Protein AF-A0A9W4WV50-F1 (afdb_monomer_lite)

InterPro domains:
  IPR008901 Alkaline ceramidase [PF05875] (15-124)
  IPR008901 Alkaline ceramidase [PTHR46187] (36-125)

Radius of gyration: 22.83 Å; chains: 1; bounding box: 62×41×62 Å

Foldseek 3Di:
DPDPVVCVVVVVVVCVVPLVCVVVVLVVVLVVVLVVVVVVPDPVLNVLLVQLVVLLVVLSVLVVCCVVCVVVCVVVPNPPSVVSNVVSPVSSVVSVVQSVVVVVCVVVVWPWDWDDDVVPDIHIDTPPPPPVVVVVVVVVVVVVD

Secondary structure (DSSP, 8-state):
---THHHHHHHHHHHHHHHHHHHHHHHHHHHHHHHHHHTT--HHHHHHHHHHHHHHHHHHHHHHHHHHHHHHHGGG----HHHHHHHHHHHHHHHHHHHHHHHHHHHTT---EEEEETTTEEEEEPP----HHHHHHHHHHHTT-

Structure (mmCIF, N/CA/C/O backbone):
data_AF-A0A9W4WV50-F1
#
_entry.id   AF-A0A9W4WV50-F1
#
loop_
_atom_site.group_PDB
_atom_site.id
_atom_site.type_symbol
_atom_site.label_atom_id
_atom_site.label_alt_id
_atom_site.label_comp_id
_atom_site.label_asym_id
_atom_site.label_entity_id
_atom_site.label_seq_id
_atom_site.pdbx_PDB_ins_code
_atom_site.Cartn_x
_atom_site.Cartn_y
_atom_site.Cartn_z
_atom_site.occupancy
_atom_site.B_iso_or_equiv
_atom_site.auth_seq_id
_atom_site.auth_comp_id
_atom_site.auth_asym_id
_atom_site.auth_atom_id
_atom_site.pdbx_PDB_model_num
ATOM 1 N N . ALA A 1 1 ? -1.877 5.251 -42.732 1.00 37.75 1 ALA A N 1
ATOM 2 C CA . ALA A 1 1 ? -0.618 5.725 -42.127 1.00 37.75 1 ALA A CA 1
ATOM 3 C C . ALA A 1 1 ? -0.943 6.898 -41.209 1.00 37.75 1 ALA A C 1
ATOM 5 O O . ALA A 1 1 ? -1.098 8.016 -41.682 1.00 37.75 1 ALA A O 1
ATOM 6 N N . PHE A 1 2 ? -1.183 6.622 -39.926 1.00 29.55 2 PHE A N 1
ATOM 7 C CA . PHE A 1 2 ? -1.451 7.656 -38.926 1.00 29.55 2 PHE A CA 1
ATOM 8 C C . PHE A 1 2 ? -0.097 8.169 -38.422 1.00 29.55 2 PHE A C 1
ATOM 10 O O . PHE A 1 2 ? 0.760 7.372 -38.049 1.00 29.55 2 PHE A O 1
ATOM 17 N N . SER A 1 3 ? 0.117 9.480 -38.515 1.00 34.16 3 SER A N 1
ATOM 18 C CA . SER A 1 3 ? 1.391 10.150 -38.237 1.00 34.16 3 SER A CA 1
ATOM 19 C C . SER A 1 3 ? 1.897 9.850 -36.820 1.00 34.16 3 SER A C 1
ATOM 21 O O . SER A 1 3 ? 1.303 10.272 -35.829 1.00 34.16 3 SER A O 1
ATOM 23 N N . THR A 1 4 ? 3.031 9.157 -36.728 1.00 47.66 4 THR A N 1
ATOM 24 C CA . THR A 1 4 ? 3.766 8.834 -35.491 1.00 47.66 4 THR A CA 1
ATOM 25 C C . THR A 1 4 ? 4.366 10.062 -34.799 1.00 47.66 4 THR A C 1
ATOM 27 O O . THR A 1 4 ? 4.857 9.964 -33.678 1.00 47.66 4 THR A O 1
ATOM 30 N N . ASN A 1 5 ? 4.305 11.236 -35.432 1.00 42.16 5 ASN A N 1
ATOM 31 C CA . ASN A 1 5 ? 4.988 12.438 -34.957 1.00 42.16 5 ASN A CA 1
ATOM 32 C C . ASN A 1 5 ? 4.156 13.241 -33.942 1.00 42.16 5 ASN A C 1
ATOM 34 O O . ASN A 1 5 ? 4.720 14.009 -33.170 1.00 42.16 5 ASN A O 1
ATOM 38 N N . ALA A 1 6 ? 2.832 13.048 -33.891 1.00 37.16 6 ALA A N 1
ATOM 39 C CA . ALA A 1 6 ? 1.969 13.742 -32.928 1.00 37.16 6 ALA A CA 1
ATOM 40 C C . ALA A 1 6 ? 2.010 13.109 -31.521 1.00 37.16 6 ALA A C 1
ATOM 42 O O . ALA A 1 6 ? 1.957 13.825 -30.525 1.00 37.16 6 ALA A O 1
ATOM 43 N N . LEU A 1 7 ? 2.166 11.782 -31.432 1.00 41.62 7 LEU A N 1
ATOM 44 C CA . LEU A 1 7 ? 2.268 11.039 -30.164 1.00 41.62 7 LEU A CA 1
ATOM 45 C C . LEU A 1 7 ? 3.606 11.265 -29.438 1.00 41.62 7 LEU A C 1
ATOM 47 O O . LEU A 1 7 ? 3.653 11.228 -28.212 1.00 41.62 7 LEU A O 1
ATOM 51 N N . ALA A 1 8 ? 4.683 11.542 -30.177 1.00 46.12 8 ALA A N 1
ATOM 52 C CA . ALA A 1 8 ? 6.009 11.771 -29.602 1.00 46.12 8 ALA A CA 1
ATOM 53 C C . ALA A 1 8 ? 6.158 13.152 -28.933 1.00 46.12 8 ALA A C 1
ATOM 55 O O . ALA A 1 8 ? 6.978 13.310 -28.033 1.00 46.12 8 ALA A O 1
ATOM 56 N N . ILE A 1 9 ? 5.362 14.146 -29.348 1.00 42.09 9 ILE A N 1
ATOM 57 C CA . ILE A 1 9 ? 5.444 15.528 -28.841 1.00 42.09 9 ILE A CA 1
ATOM 58 C C . ILE A 1 9 ? 4.466 15.758 -27.677 1.00 42.09 9 ILE A C 1
ATOM 60 O O . ILE A 1 9 ? 4.765 16.519 -26.760 1.00 42.09 9 ILE A O 1
ATOM 64 N N . THR A 1 10 ? 3.320 15.069 -27.652 1.00 39.09 10 THR A N 1
ATOM 65 C CA . THR A 1 10 ? 2.338 15.186 -26.557 1.00 39.09 10 THR A CA 1
ATOM 66 C C . THR A 1 10 ? 2.691 14.342 -25.332 1.00 39.09 10 THR A C 1
ATOM 68 O O . THR A 1 10 ? 2.385 14.756 -24.213 1.00 39.09 10 THR A O 1
ATOM 71 N N . ALA A 1 11 ? 3.386 13.213 -25.509 1.00 47.03 11 ALA A N 1
ATOM 72 C CA . ALA A 1 11 ? 3.861 12.376 -24.408 1.00 47.03 11 ALA A CA 1
ATOM 73 C C . ALA A 1 11 ? 4.710 13.146 -23.370 1.00 47.03 11 ALA A C 1
ATOM 75 O O . ALA A 1 11 ? 4.332 13.110 -22.204 1.00 47.03 11 ALA A O 1
ATOM 76 N N . PRO A 1 12 ? 5.773 13.900 -23.730 1.00 45.44 12 PRO A N 1
ATOM 77 C CA . PRO A 1 12 ? 6.609 14.612 -22.754 1.00 45.44 12 PRO A CA 1
ATOM 78 C C . PRO A 1 12 ? 5.907 15.790 -22.045 1.00 45.44 12 PRO A C 1
ATOM 80 O O . PRO A 1 12 ? 6.329 16.205 -20.965 1.00 45.44 12 PRO A O 1
ATOM 83 N N . ILE A 1 13 ? 4.843 16.347 -22.636 1.00 41.38 13 ILE A N 1
ATOM 84 C CA . ILE A 1 13 ? 4.109 17.498 -22.081 1.00 41.38 13 ILE A CA 1
ATOM 85 C C . ILE A 1 13 ? 3.056 17.034 -21.061 1.00 41.38 13 ILE A C 1
ATOM 87 O O . ILE A 1 13 ? 2.906 17.650 -20.007 1.00 41.38 13 ILE A O 1
ATOM 91 N N . VAL A 1 14 ? 2.369 15.917 -21.321 1.00 46.38 14 VAL A N 1
ATOM 92 C CA . VAL A 1 14 ? 1.399 15.324 -20.380 1.00 46.38 14 VAL A CA 1
ATOM 93 C C . VAL A 1 14 ? 2.104 14.651 -19.191 1.00 46.38 14 VAL A C 1
ATOM 95 O O . VAL A 1 14 ? 1.595 14.673 -18.068 1.00 46.38 14 VAL A O 1
ATOM 98 N N . THR A 1 15 ? 3.306 14.110 -19.390 1.00 48.97 15 THR A N 1
ATOM 99 C CA . THR A 1 15 ? 4.106 13.458 -18.341 1.00 48.97 15 THR A CA 1
ATOM 100 C C . THR A 1 15 ? 4.693 14.465 -17.346 1.00 48.97 15 THR A C 1
ATOM 102 O O . THR A 1 15 ? 4.489 14.337 -16.139 1.00 48.97 15 THR A O 1
ATOM 105 N N . ASN A 1 16 ? 5.322 15.551 -17.804 1.00 45.53 16 ASN A N 1
ATOM 106 C CA . ASN A 1 16 ? 5.901 16.557 -16.897 1.00 45.53 16 ASN A CA 1
ATOM 107 C C . ASN A 1 16 ? 4.872 17.246 -15.980 1.00 45.53 16 ASN A C 1
ATOM 109 O O . ASN A 1 16 ? 5.201 17.617 -14.852 1.00 45.53 16 ASN A O 1
ATOM 113 N N . VAL A 1 17 ? 3.620 17.376 -16.428 1.00 46.72 17 VAL A N 1
ATOM 114 C CA . VAL A 1 17 ? 2.533 17.980 -15.640 1.00 46.72 17 VAL A CA 1
ATOM 115 C C . VAL A 1 17 ? 1.921 16.989 -14.637 1.00 46.72 17 VAL A C 1
ATOM 117 O O . VAL A 1 17 ? 1.355 17.421 -13.639 1.00 46.72 17 VAL A O 1
ATOM 120 N N . THR A 1 18 ? 2.074 15.673 -14.824 1.00 52.25 18 THR A N 1
ATOM 121 C CA . THR A 1 18 ? 1.444 14.645 -13.968 1.00 52.25 18 THR A CA 1
ATOM 122 C C . THR A 1 18 ? 2.399 13.986 -12.965 1.00 52.25 18 THR A C 1
ATOM 124 O O . THR A 1 18 ? 1.959 13.532 -11.912 1.00 52.25 18 THR A O 1
ATOM 127 N N . HIS A 1 19 ? 3.713 13.983 -13.207 1.00 55.97 19 HIS A N 1
ATOM 128 C CA . HIS A 1 19 ? 4.677 13.252 -12.366 1.00 55.97 19 HIS A CA 1
ATOM 129 C C . HIS A 1 19 ? 5.090 13.965 -11.083 1.00 55.97 19 HIS A C 1
ATOM 131 O O . HIS A 1 19 ? 5.129 13.372 -10.002 1.00 55.97 19 HIS A O 1
ATOM 137 N N . LEU A 1 20 ? 5.371 15.260 -11.194 1.00 59.53 20 LEU A N 1
ATOM 138 C CA . LEU A 1 20 ? 5.750 16.086 -10.060 1.00 59.53 20 LEU A CA 1
ATOM 139 C C . LEU A 1 20 ? 4.623 16.239 -9.021 1.00 59.53 20 LEU A C 1
ATOM 141 O O . LEU A 1 20 ? 4.926 16.141 -7.831 1.00 59.53 20 LEU A O 1
ATOM 145 N N . PRO A 1 21 ? 3.346 16.457 -9.401 1.00 65.56 21 PRO A N 1
ATOM 146 C CA . PRO A 1 21 ? 2.278 16.579 -8.415 1.00 65.56 21 PRO A CA 1
ATOM 147 C C . PRO A 1 21 ? 1.934 15.253 -7.737 1.00 65.56 21 PRO A C 1
ATOM 149 O O . PRO A 1 21 ? 1.660 15.281 -6.545 1.00 65.56 21 PRO A O 1
ATOM 152 N N . VAL A 1 22 ? 2.005 14.102 -8.420 1.00 66.81 22 VAL A N 1
ATOM 153 C CA . VAL A 1 22 ? 1.697 12.797 -7.800 1.00 66.81 22 VAL A CA 1
ATOM 154 C C . VAL A 1 22 ? 2.741 12.422 -6.751 1.00 66.81 22 VAL A C 1
ATOM 156 O O . VAL A 1 22 ? 2.374 12.110 -5.622 1.00 66.81 22 VAL A O 1
ATOM 159 N N . LEU A 1 23 ? 4.038 12.526 -7.068 1.00 68.31 23 LEU A N 1
ATOM 160 C CA . LEU A 1 23 ? 5.092 12.271 -6.081 1.00 68.31 23 LEU A CA 1
ATOM 161 C C . LEU A 1 23 ? 5.005 13.262 -4.913 1.00 68.31 23 LEU A C 1
ATOM 163 O O . LEU A 1 23 ? 5.065 12.854 -3.754 1.00 68.31 23 LEU A O 1
ATOM 167 N N . LYS A 1 24 ? 4.848 14.562 -5.204 1.00 73.00 24 LYS A N 1
ATOM 168 C CA . LYS A 1 24 ? 4.735 15.594 -4.164 1.00 73.00 24 LYS A CA 1
ATOM 169 C C . LYS A 1 24 ? 3.520 15.360 -3.277 1.00 73.00 24 LYS A C 1
ATOM 171 O O . LYS A 1 24 ? 3.665 15.456 -2.066 1.00 73.00 24 LYS A O 1
ATOM 176 N N . ALA A 1 25 ? 2.364 15.022 -3.848 1.00 70.81 25 ALA A N 1
ATOM 177 C CA . ALA A 1 25 ? 1.149 14.720 -3.102 1.00 70.81 25 ALA A CA 1
ATOM 178 C C . ALA A 1 25 ? 1.314 13.468 -2.237 1.00 70.81 25 ALA A C 1
ATOM 180 O O . ALA A 1 25 ? 0.937 13.499 -1.071 1.00 70.81 25 ALA A O 1
ATOM 181 N N . HIS A 1 26 ? 1.933 12.403 -2.758 1.00 71.12 26 HIS A N 1
ATOM 182 C CA . HIS A 1 26 ? 2.159 11.171 -1.997 1.00 71.12 26 HIS A CA 1
ATOM 183 C C . HIS A 1 26 ? 3.129 11.394 -0.834 1.00 71.12 26 HIS A C 1
ATOM 185 O O . HIS A 1 26 ? 2.854 10.978 0.287 1.00 71.12 26 HIS A O 1
ATOM 191 N N . ILE A 1 27 ? 4.229 12.120 -1.066 1.00 73.12 27 ILE A N 1
ATOM 192 C CA . ILE A 1 27 ? 5.191 12.483 -0.015 1.00 73.12 27 ILE A CA 1
ATOM 193 C C . ILE A 1 27 ? 4.542 13.407 1.021 1.00 73.12 27 ILE A C 1
ATOM 195 O O . ILE A 1 27 ? 4.693 13.159 2.213 1.00 73.12 27 ILE A O 1
ATOM 199 N N . LEU A 1 28 ? 3.796 14.436 0.599 1.00 74.75 28 LEU A N 1
ATOM 200 C CA . LEU A 1 28 ? 3.060 15.321 1.510 1.00 74.75 28 LEU A CA 1
ATOM 201 C C . LEU A 1 28 ? 2.051 14.543 2.346 1.00 74.75 28 LEU A C 1
ATOM 203 O O . LEU A 1 28 ? 1.973 14.759 3.549 1.00 74.75 28 LEU A O 1
ATOM 207 N N . PHE A 1 29 ? 1.310 13.628 1.726 1.00 72.25 29 PHE A N 1
ATOM 208 C CA . PHE A 1 29 ? 0.319 12.807 2.403 1.00 72.25 29 PHE A CA 1
ATOM 209 C C . PHE A 1 29 ? 0.979 11.882 3.428 1.00 72.25 29 PHE A C 1
ATOM 211 O O . PHE A 1 29 ? 0.577 11.868 4.588 1.00 72.25 29 PHE A O 1
ATOM 218 N N . VAL A 1 30 ? 2.037 11.166 3.041 1.00 70.62 30 VAL A N 1
ATOM 219 C CA . VAL A 1 30 ? 2.815 10.313 3.950 1.00 70.62 30 VAL A CA 1
ATOM 220 C C . VAL A 1 30 ? 3.453 11.129 5.071 1.00 70.62 30 VAL A C 1
ATOM 222 O O . VAL A 1 30 ? 3.495 10.662 6.203 1.00 70.62 30 VAL A O 1
ATOM 225 N N . TRP A 1 31 ? 3.930 12.341 4.796 1.00 72.19 31 TRP A N 1
ATOM 226 C CA . TRP A 1 31 ? 4.552 13.196 5.801 1.00 72.19 31 TRP A CA 1
ATOM 227 C C . TRP A 1 31 ? 3.524 13.761 6.786 1.00 72.19 31 TRP A C 1
ATOM 229 O O . TRP A 1 31 ? 3.733 13.671 7.995 1.00 72.19 31 TRP A O 1
ATOM 239 N N . LEU A 1 32 ? 2.387 14.266 6.295 1.00 70.12 32 LEU A N 1
ATOM 240 C CA . LEU A 1 32 ? 1.280 14.759 7.120 1.00 70.12 32 LEU A CA 1
ATOM 241 C C . LEU A 1 32 ? 0.694 13.637 7.975 1.00 70.12 32 LEU A C 1
ATOM 243 O O . LEU A 1 32 ? 0.665 13.752 9.199 1.00 70.12 32 LEU A O 1
ATOM 247 N N . PHE A 1 33 ? 0.283 12.529 7.354 1.00 68.44 33 PHE A N 1
ATOM 248 C CA . PHE A 1 33 ? -0.301 11.405 8.080 1.00 68.44 33 PHE A CA 1
ATOM 249 C C . PHE A 1 33 ? 0.738 10.693 8.941 1.00 68.44 33 PHE A C 1
ATOM 251 O O . PHE A 1 33 ? 0.460 10.386 10.092 1.00 68.44 33 PHE A O 1
ATOM 258 N N . GLY A 1 34 ? 1.956 10.478 8.454 1.00 65.06 34 GLY A N 1
ATOM 259 C CA . GLY A 1 34 ? 3.036 9.880 9.237 1.00 65.06 34 GLY A CA 1
ATOM 260 C C . GLY A 1 34 ? 3.345 10.677 10.504 1.00 65.06 34 GLY A C 1
ATOM 261 O O . GLY A 1 34 ? 3.411 10.093 11.584 1.00 65.06 34 GLY A O 1
ATOM 262 N 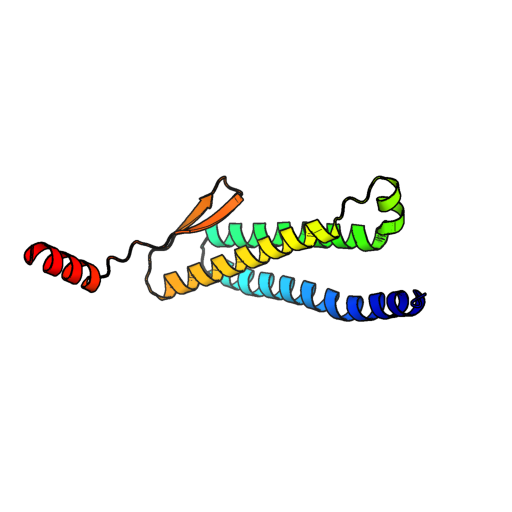N . SER A 1 35 ? 3.444 12.006 10.402 1.00 64.31 35 SER A N 1
ATOM 263 C CA . SER A 1 35 ? 3.704 12.885 11.552 1.00 64.31 35 SER A CA 1
ATOM 264 C C . SER A 1 35 ? 2.535 12.911 12.538 1.00 64.31 35 SER A C 1
ATOM 266 O O . SER A 1 35 ? 2.751 12.793 13.743 1.00 64.31 35 SER A O 1
ATOM 268 N N . LEU A 1 36 ? 1.293 12.970 12.042 1.00 64.19 36 LEU A N 1
ATOM 269 C CA . LEU A 1 36 ? 0.094 12.911 12.886 1.00 64.19 36 LEU A CA 1
ATOM 270 C C . LEU A 1 36 ? 0.005 11.578 13.648 1.00 64.19 36 LEU A C 1
ATOM 272 O O . LEU A 1 36 ? -0.386 11.527 14.812 1.00 64.19 36 LEU A O 1
ATOM 276 N N . ARG A 1 37 ? 0.395 10.479 12.994 1.00 63.50 37 ARG A N 1
ATOM 277 C CA . ARG A 1 37 ? 0.282 9.116 13.523 1.00 63.50 37 ARG A CA 1
ATOM 278 C C . ARG A 1 37 ? 1.403 8.728 14.474 1.00 63.50 37 ARG A C 1
ATOM 280 O O . ARG A 1 37 ? 1.136 7.982 15.416 1.00 63.50 37 ARG A O 1
ATOM 287 N N . ILE A 1 38 ? 2.613 9.263 14.298 1.00 57.62 38 ILE A N 1
ATOM 288 C CA . ILE A 1 38 ? 3.698 9.133 15.286 1.00 57.62 38 ILE A CA 1
ATOM 289 C C . ILE A 1 38 ? 3.227 9.616 16.670 1.00 57.62 38 ILE A C 1
ATOM 291 O O . ILE A 1 38 ? 3.562 8.987 17.670 1.00 57.62 38 ILE A O 1
ATOM 295 N N . SER A 1 39 ? 2.369 10.641 16.728 1.00 55.59 39 SER A N 1
ATOM 296 C CA . SER A 1 39 ? 1.787 11.144 17.980 1.00 55.59 39 SER A CA 1
ATOM 297 C C . SER A 1 39 ? 0.772 10.196 18.639 1.00 55.59 39 SER A C 1
ATOM 299 O O . SER A 1 39 ? 0.487 10.359 19.820 1.00 55.59 39 SER A O 1
ATOM 301 N N . THR A 1 40 ? 0.216 9.219 17.911 1.00 65.81 40 THR A N 1
ATOM 302 C CA . THR A 1 40 ? -0.836 8.313 18.425 1.00 65.81 40 THR A CA 1
ATOM 303 C C . THR A 1 40 ? -0.298 7.024 19.055 1.00 65.81 40 THR A C 1
ATOM 305 O O . THR A 1 40 ? -1.070 6.259 19.620 1.00 65.81 40 THR A O 1
ATOM 308 N N . GLY A 1 41 ? 1.013 6.761 18.967 1.00 65.12 41 GLY A N 1
ATOM 309 C CA . GLY A 1 41 ? 1.665 5.610 19.614 1.00 65.12 41 GLY A CA 1
ATOM 310 C C . GLY A 1 41 ? 1.396 4.233 18.983 1.00 65.12 41 GLY A C 1
ATOM 311 O O . GLY A 1 41 ? 1.989 3.245 19.408 1.00 65.12 41 GLY A O 1
ATOM 312 N N . GLU A 1 42 ? 0.562 4.145 17.944 1.00 73.75 42 GLU A N 1
ATOM 313 C CA . GLU A 1 42 ? 0.180 2.882 17.296 1.00 73.75 42 GLU A CA 1
ATOM 314 C C . GLU A 1 42 ? 1.278 2.339 16.361 1.00 73.75 42 GLU A C 1
ATOM 316 O O . GLU A 1 42 ? 1.404 2.725 15.192 1.00 73.75 42 GLU A O 1
ATOM 321 N N . THR A 1 43 ? 2.086 1.404 16.869 1.00 79.19 43 THR A N 1
ATOM 322 C CA . THR A 1 43 ? 3.247 0.830 16.161 1.00 79.19 43 THR A CA 1
ATOM 323 C C . THR A 1 43 ? 2.864 0.037 14.905 1.00 79.19 43 THR A C 1
ATOM 325 O O . THR A 1 43 ? 3.577 0.101 13.899 1.00 79.19 43 THR A O 1
ATOM 328 N N . SER A 1 44 ? 1.717 -0.650 14.918 1.00 80.81 44 SER A N 1
ATOM 329 C CA . SER A 1 44 ? 1.211 -1.444 13.787 1.00 80.81 44 SER A CA 1
ATOM 330 C C . SER A 1 44 ? 0.862 -0.577 12.573 1.00 80.81 44 SER A C 1
ATOM 332 O O . SER A 1 44 ? 1.294 -0.868 11.457 1.00 80.81 44 SER A O 1
ATOM 334 N N . ILE A 1 45 ? 0.152 0.536 12.795 1.00 82.44 45 ILE A N 1
ATOM 335 C CA . ILE A 1 45 ? -0.192 1.514 11.749 1.00 82.44 45 ILE A CA 1
ATOM 336 C C . ILE A 1 45 ? 1.070 2.183 11.206 1.00 82.44 45 ILE A C 1
ATOM 338 O O . ILE A 1 45 ? 1.228 2.346 9.996 1.00 82.44 45 ILE A O 1
ATOM 342 N N . ARG A 1 46 ? 2.010 2.531 12.091 1.00 82.25 46 ARG A N 1
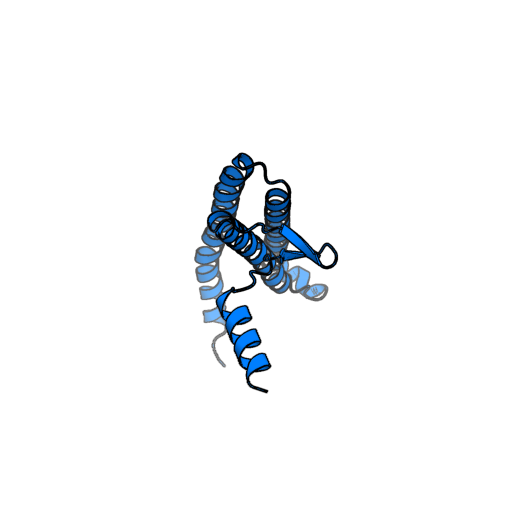ATOM 343 C CA . ARG A 1 46 ? 3.287 3.123 11.689 1.00 82.25 46 ARG A CA 1
ATOM 344 C C . ARG A 1 46 ? 4.079 2.193 10.766 1.00 82.25 46 ARG A C 1
ATOM 346 O O . ARG A 1 46 ? 4.579 2.642 9.738 1.00 82.25 46 ARG A O 1
ATOM 353 N N . SER A 1 47 ? 4.175 0.908 11.111 1.00 83.50 47 SER A N 1
ATOM 354 C CA . SER A 1 47 ? 4.840 -0.108 10.282 1.00 83.50 47 SER A CA 1
ATOM 355 C C . SER A 1 47 ? 4.162 -0.257 8.916 1.00 83.50 47 SER A C 1
ATOM 357 O O . SER A 1 47 ? 4.847 -0.297 7.894 1.00 83.50 47 SER A O 1
ATOM 359 N N . LEU A 1 48 ? 2.824 -0.262 8.881 1.00 87.06 48 LEU A N 1
ATOM 360 C CA . LEU A 1 48 ? 2.040 -0.326 7.645 1.00 87.06 48 LEU A CA 1
ATOM 361 C C . LEU A 1 48 ? 2.330 0.863 6.715 1.00 87.06 48 LEU A C 1
ATOM 363 O O . LEU A 1 48 ? 2.665 0.667 5.547 1.00 87.06 48 LEU A O 1
ATOM 367 N N . MET A 1 49 ? 2.270 2.086 7.246 1.00 84.75 49 MET A N 1
ATOM 368 C CA . MET A 1 49 ? 2.524 3.312 6.482 1.00 84.75 49 MET A CA 1
ATOM 369 C C . MET A 1 49 ? 3.967 3.386 5.969 1.00 84.75 49 MET A C 1
ATOM 371 O O . MET A 1 49 ? 4.196 3.735 4.809 1.00 84.75 49 MET A O 1
ATOM 375 N N . LEU A 1 50 ? 4.948 3.007 6.796 1.00 84.75 50 LEU A N 1
ATOM 376 C CA . LEU A 1 50 ? 6.353 2.956 6.383 1.00 84.75 50 LEU A CA 1
ATOM 377 C C . LEU A 1 50 ? 6.575 1.944 5.256 1.00 84.75 50 LEU A C 1
ATOM 379 O O . LEU A 1 50 ? 7.199 2.281 4.252 1.00 84.75 50 LEU A O 1
ATOM 383 N N . ARG A 1 51 ? 6.025 0.729 5.375 1.00 87.06 51 ARG A N 1
ATOM 384 C CA . ARG A 1 51 ? 6.122 -0.304 4.330 1.00 87.06 51 ARG A CA 1
ATOM 385 C C . ARG A 1 51 ? 5.477 0.155 3.025 1.00 87.06 51 ARG A C 1
ATOM 387 O O . ARG A 1 51 ? 6.113 0.065 1.979 1.00 87.06 51 ARG A O 1
ATOM 394 N N . GLY A 1 52 ? 4.258 0.694 3.087 1.00 88.00 52 GLY A N 1
ATOM 395 C CA . GLY A 1 52 ? 3.562 1.233 1.915 1.00 88.00 52 GLY A CA 1
ATOM 396 C C . GLY A 1 52 ? 4.332 2.372 1.238 1.00 88.00 52 GLY A C 1
ATOM 397 O O . GLY A 1 52 ? 4.341 2.463 0.012 1.00 88.00 52 GLY A O 1
ATOM 398 N N . THR A 1 53 ? 5.028 3.205 2.015 1.00 85.75 53 THR A N 1
ATOM 399 C CA . THR A 1 53 ? 5.880 4.287 1.494 1.00 85.75 53 THR A CA 1
ATOM 400 C C . THR A 1 53 ? 7.136 3.745 0.819 1.00 85.75 53 THR A C 1
ATOM 402 O O . THR A 1 53 ? 7.458 4.149 -0.293 1.00 85.75 53 THR A O 1
ATOM 405 N N . ILE A 1 54 ? 7.839 2.810 1.461 1.00 89.12 54 ILE A N 1
ATOM 406 C CA . ILE A 1 54 ? 9.052 2.201 0.899 1.00 89.12 54 ILE A CA 1
ATOM 407 C C . ILE A 1 54 ? 8.730 1.493 -0.423 1.00 89.12 5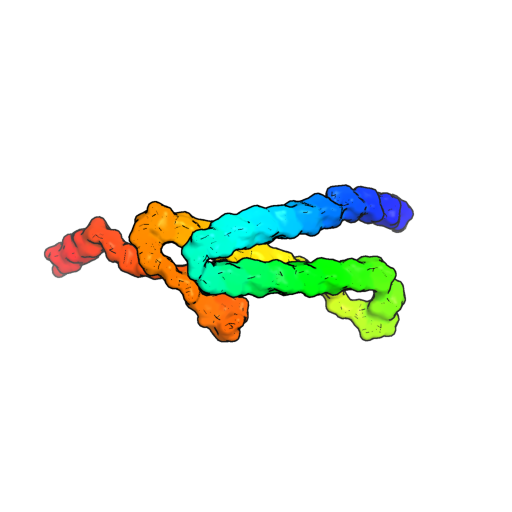4 ILE A C 1
ATOM 409 O O . ILE A 1 54 ? 9.427 1.705 -1.412 1.00 89.12 54 ILE A O 1
ATOM 413 N N . ILE A 1 55 ? 7.647 0.710 -0.465 1.00 90.94 55 ILE A N 1
ATOM 414 C CA . ILE A 1 55 ? 7.206 -0.004 -1.674 1.00 90.94 55 ILE A CA 1
ATOM 415 C C . ILE A 1 55 ? 6.882 0.978 -2.806 1.00 90.94 55 ILE A C 1
ATOM 417 O O . ILE A 1 55 ? 7.320 0.771 -3.936 1.00 90.94 55 ILE A O 1
ATOM 421 N N . PHE A 1 56 ? 6.189 2.078 -2.500 1.00 89.31 56 PHE A N 1
ATOM 422 C CA . PHE A 1 56 ? 5.920 3.145 -3.464 1.00 89.31 56 PHE A CA 1
ATOM 423 C C . PHE A 1 56 ? 7.203 3.758 -4.029 1.00 89.31 56 PHE A C 1
ATOM 425 O O . PHE A 1 56 ? 7.321 3.916 -5.240 1.00 89.31 56 PHE A O 1
ATOM 432 N N . LEU A 1 57 ? 8.176 4.085 -3.172 1.00 87.62 57 LEU A N 1
ATOM 433 C CA . LEU A 1 57 ? 9.441 4.685 -3.601 1.00 87.62 57 LEU A CA 1
ATOM 434 C C . LEU A 1 57 ? 10.241 3.740 -4.502 1.00 87.62 57 LEU A C 1
ATOM 436 O O . LEU A 1 57 ? 10.797 4.185 -5.503 1.00 87.62 57 LEU A O 1
ATOM 440 N N . ILE A 1 58 ? 10.261 2.442 -4.188 1.00 91.12 58 ILE A N 1
ATOM 441 C CA . ILE A 1 58 ? 10.915 1.426 -5.023 1.00 91.12 58 ILE A CA 1
ATOM 442 C C . ILE A 1 58 ? 10.272 1.380 -6.410 1.00 91.12 58 ILE A C 1
ATOM 444 O O . ILE A 1 58 ? 10.979 1.441 -7.414 1.00 91.12 58 ILE A O 1
ATOM 448 N N . GLY A 1 59 ? 8.942 1.320 -6.485 1.00 89.50 59 GLY A N 1
ATOM 449 C CA . GLY A 1 59 ? 8.248 1.333 -7.770 1.00 89.50 59 GLY A CA 1
ATOM 450 C C . GLY A 1 59 ? 8.427 2.635 -8.538 1.00 89.50 59 GLY A C 1
ATOM 451 O O . GLY A 1 59 ? 8.591 2.605 -9.754 1.00 89.50 59 GLY A O 1
ATOM 452 N N . TYR A 1 60 ? 8.437 3.773 -7.839 1.00 86.44 60 TYR A N 1
ATOM 453 C CA . TYR A 1 60 ? 8.664 5.085 -8.439 1.00 86.44 60 TYR A CA 1
ATOM 454 C C . TYR A 1 60 ? 10.044 5.147 -9.098 1.00 86.44 60 TYR A C 1
ATOM 456 O O . TYR A 1 60 ? 10.164 5.552 -10.252 1.00 86.44 60 TYR A O 1
ATOM 464 N N . LEU A 1 61 ? 11.081 4.687 -8.388 1.00 88.44 61 LEU A N 1
ATOM 465 C CA . LEU A 1 61 ? 12.435 4.571 -8.928 1.00 88.44 61 LEU A CA 1
ATOM 466 C C . LEU A 1 61 ? 12.485 3.600 -10.111 1.00 88.44 61 LEU A C 1
ATOM 468 O O . LEU A 1 61 ? 13.090 3.923 -11.129 1.00 88.44 61 LEU A O 1
ATOM 472 N N . GLY A 1 62 ? 11.819 2.446 -10.007 1.00 87.19 62 GLY A N 1
ATOM 473 C CA . GLY A 1 62 ? 11.721 1.471 -11.094 1.00 87.19 62 GLY A CA 1
ATOM 474 C C . GLY A 1 62 ? 11.107 2.069 -12.358 1.00 87.19 62 GLY A C 1
ATOM 475 O O . GLY A 1 62 ? 11.651 1.904 -13.446 1.00 87.19 62 GLY A O 1
ATOM 476 N N . TRP A 1 63 ? 10.029 2.835 -12.222 1.00 86.00 63 TRP A N 1
ATOM 477 C CA . TRP A 1 63 ? 9.413 3.528 -13.349 1.00 86.00 63 TRP A CA 1
ATOM 478 C C . TRP A 1 63 ? 10.302 4.637 -13.934 1.00 86.00 63 TRP A C 1
ATOM 480 O O . TRP A 1 63 ? 10.366 4.771 -15.155 1.00 86.00 63 TRP A O 1
ATOM 490 N N . HIS A 1 64 ? 11.053 5.378 -13.112 1.00 84.25 64 HIS A N 1
ATOM 491 C CA . HIS A 1 64 ? 12.056 6.334 -13.610 1.00 84.25 64 HIS A CA 1
ATOM 492 C C . HIS A 1 64 ? 13.178 5.646 -14.390 1.00 84.25 64 HIS A C 1
ATOM 494 O O . HIS A 1 64 ? 13.601 6.151 -15.429 1.00 84.25 64 HIS A O 1
ATOM 500 N N . ILE A 1 65 ? 13.633 4.479 -13.931 1.00 85.81 65 ILE A N 1
ATOM 501 C CA . ILE A 1 65 ? 14.615 3.665 -14.654 1.00 85.81 65 ILE A CA 1
ATOM 502 C C . ILE A 1 65 ? 14.038 3.211 -16.003 1.00 85.81 65 ILE A C 1
ATOM 504 O O . ILE A 1 65 ? 14.699 3.383 -17.023 1.00 85.81 65 ILE A O 1
ATOM 508 N N . ASP A 1 66 ? 12.797 2.716 -16.026 1.00 83.19 66 ASP A N 1
ATOM 509 C CA . ASP A 1 66 ? 12.082 2.339 -17.257 1.00 83.19 66 ASP A CA 1
ATOM 510 C C . ASP A 1 66 ? 12.029 3.496 -18.256 1.00 83.19 66 ASP A C 1
ATOM 512 O O . ASP A 1 66 ? 12.314 3.337 -19.439 1.00 83.19 66 ASP A O 1
ATOM 516 N N . TYR A 1 67 ? 11.693 4.683 -17.754 1.00 81.44 67 TYR A N 1
ATOM 517 C CA . TYR A 1 67 ? 11.516 5.881 -18.556 1.00 81.44 67 TYR A CA 1
ATOM 518 C C . TYR A 1 67 ? 12.841 6.384 -19.141 1.00 81.44 67 TYR A C 1
ATOM 520 O O . TYR A 1 67 ? 12.926 6.654 -20.339 1.00 81.44 67 TYR A O 1
ATOM 528 N N . HIS A 1 68 ? 13.888 6.486 -18.318 1.00 83.62 68 HIS A N 1
ATOM 529 C CA . HIS A 1 68 ? 15.179 7.037 -18.737 1.00 83.62 68 HIS A CA 1
ATOM 530 C C . HIS A 1 68 ? 16.052 6.039 -19.507 1.00 83.62 68 HIS A C 1
ATOM 532 O O . HIS A 1 68 ? 16.816 6.451 -20.379 1.00 83.62 68 HIS A O 1
ATOM 538 N N . PHE A 1 69 ? 15.931 4.740 -19.226 1.00 83.25 69 PHE A N 1
ATOM 539 C CA . PHE A 1 69 ? 16.768 3.689 -19.813 1.00 83.25 69 PHE A CA 1
ATOM 540 C C . PHE A 1 69 ? 15.992 2.743 -20.740 1.00 83.25 69 PHE A C 1
ATOM 542 O O . PHE A 1 69 ? 16.492 1.669 -21.069 1.00 83.25 69 PHE A O 1
ATOM 549 N N . CYS A 1 70 ? 14.812 3.148 -21.227 1.00 78.81 70 CYS A N 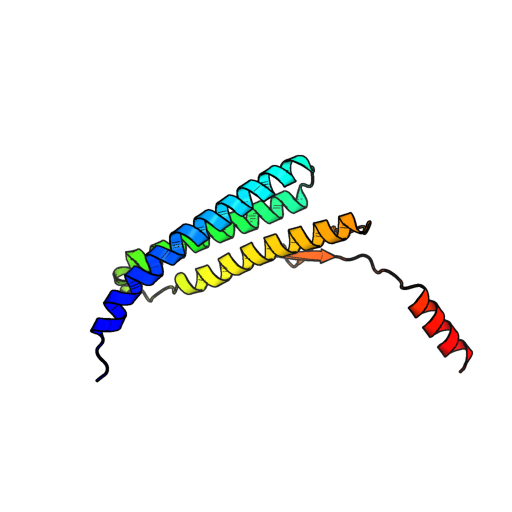1
ATOM 550 C CA . CYS A 1 70 ? 13.962 2.361 -22.132 1.00 78.81 70 CYS A CA 1
ATOM 551 C C . CYS A 1 70 ? 14.739 1.751 -23.316 1.00 78.81 70 CYS A C 1
ATOM 553 O O . CYS A 1 70 ? 14.589 0.572 -23.636 1.00 78.81 70 CYS A O 1
ATOM 555 N N . ASN A 1 71 ? 15.635 2.529 -23.934 1.00 78.62 71 ASN A N 1
ATOM 556 C CA . ASN A 1 71 ? 16.437 2.082 -25.079 1.00 78.62 71 ASN A CA 1
ATOM 557 C C . ASN A 1 71 ? 17.443 0.977 -24.727 1.00 78.62 71 ASN A C 1
ATOM 559 O O . ASN A 1 71 ? 17.739 0.137 -25.572 1.00 78.62 71 ASN A O 1
ATOM 563 N N . GLU A 1 72 ? 17.963 0.968 -23.501 1.00 81.12 72 GLU A N 1
ATOM 564 C CA . GLU A 1 72 ? 18.914 -0.044 -23.035 1.00 81.12 72 GLU A CA 1
ATOM 565 C C . GLU A 1 72 ? 18.186 -1.281 -22.500 1.00 81.12 72 GLU A C 1
ATOM 567 O O . GLU A 1 72 ? 18.570 -2.410 -22.799 1.00 81.12 72 GLU A O 1
ATOM 572 N N . LEU A 1 73 ? 17.073 -1.082 -21.792 1.00 77.94 73 LEU A N 1
ATOM 573 C CA . LEU A 1 73 ? 16.267 -2.161 -21.219 1.00 77.94 73 LEU A CA 1
ATOM 574 C C . LEU A 1 73 ? 15.538 -2.984 -22.287 1.00 77.94 73 LEU A C 1
ATOM 576 O O . LEU A 1 73 ? 15.427 -4.201 -22.154 1.00 77.94 73 LEU A O 1
ATOM 580 N N . ASN A 1 74 ? 15.113 -2.364 -23.391 1.00 78.69 74 ASN A N 1
ATOM 581 C CA . ASN A 1 74 ? 14.515 -3.091 -24.514 1.00 78.69 74 ASN A CA 1
ATOM 582 C C . ASN A 1 74 ? 15.495 -4.072 -25.189 1.00 78.69 74 ASN A C 1
ATOM 584 O O . ASN A 1 74 ? 15.044 -5.028 -25.815 1.00 78.69 74 ASN A O 1
ATOM 588 N N . LYS A 1 75 ? 16.818 -3.889 -25.046 1.00 79.69 75 LYS A N 1
ATOM 589 C CA . LYS A 1 75 ? 17.830 -4.797 -25.623 1.00 79.69 75 LYS A CA 1
ATOM 590 C C . LYS A 1 75 ? 17.971 -6.110 -24.847 1.00 79.69 75 LYS A C 1
ATOM 592 O O . LYS A 1 75 ? 18.416 -7.099 -25.419 1.00 79.69 75 LYS A O 1
ATOM 597 N N . VAL A 1 76 ? 17.597 -6.127 -23.565 1.00 72.56 76 VAL A N 1
ATOM 598 C CA . VAL A 1 76 ? 17.795 -7.265 -22.641 1.00 72.56 76 VAL A CA 1
ATOM 599 C C . VAL A 1 76 ? 16.468 -7.977 -22.321 1.00 72.56 76 VAL A C 1
ATOM 601 O O . VAL A 1 76 ? 16.413 -8.832 -21.447 1.00 72.56 76 VAL A O 1
ATOM 604 N N . SER A 1 77 ? 15.411 -7.694 -23.096 1.00 71.06 77 SER A N 1
ATOM 605 C CA . SER A 1 77 ? 13.998 -7.962 -22.785 1.00 71.06 77 SER A CA 1
ATOM 606 C C . SER A 1 77 ? 13.441 -6.949 -21.787 1.00 71.06 77 SER A C 1
ATOM 608 O O . SER A 1 77 ? 13.896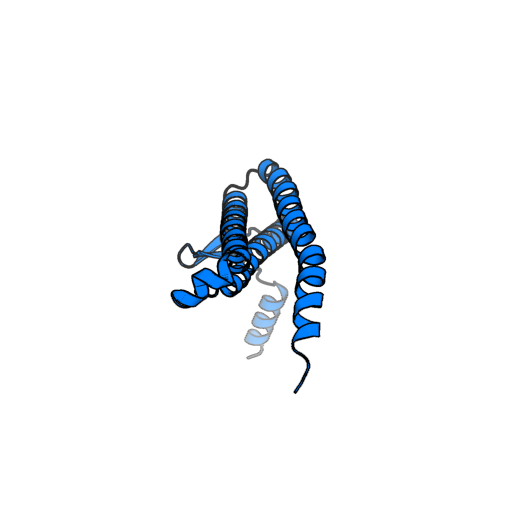 -6.859 -20.651 1.00 71.06 77 SER A O 1
ATOM 610 N N . ASN A 1 78 ? 12.438 -6.183 -22.224 1.00 73.44 78 ASN A N 1
ATOM 611 C CA . ASN A 1 78 ? 11.849 -5.099 -21.446 1.00 73.44 78 ASN A CA 1
ATOM 612 C C . ASN A 1 78 ? 11.237 -5.632 -20.132 1.00 73.44 78 ASN A C 1
ATOM 614 O O . ASN A 1 78 ? 10.243 -6.361 -20.192 1.00 73.44 78 ASN A O 1
ATOM 618 N N . PRO A 1 79 ? 11.774 -5.255 -18.957 1.00 75.06 79 PRO A N 1
ATOM 619 C CA . PRO A 1 79 ? 11.260 -5.707 -17.668 1.00 75.06 79 PRO A CA 1
ATOM 620 C C . PRO A 1 79 ? 9.896 -5.097 -17.292 1.00 75.06 79 PRO A C 1
ATOM 622 O O . PRO A 1 79 ? 9.331 -5.483 -16.268 1.00 75.06 79 PRO A O 1
ATOM 625 N N . GLN A 1 80 ? 9.355 -4.173 -18.101 1.00 86.00 80 GLN A N 1
ATOM 626 C CA . GLN A 1 80 ? 8.069 -3.497 -17.901 1.00 86.00 80 GLN A CA 1
ATOM 627 C C . GLN A 1 80 ? 7.976 -2.866 -16.506 1.00 86.00 80 GLN A C 1
ATOM 629 O O . GLN A 1 80 ? 6.995 -3.051 -15.782 1.00 86.00 80 GLN A O 1
ATOM 634 N N . LEU A 1 81 ? 9.007 -2.125 -16.087 1.00 85.50 81 LEU A N 1
ATOM 635 C CA . LEU A 1 81 ? 9.048 -1.548 -14.738 1.00 85.50 81 LEU A CA 1
ATOM 636 C C . LEU A 1 81 ? 7.928 -0.517 -14.521 1.00 85.50 81 LEU A C 1
ATOM 638 O O . LEU A 1 81 ? 7.471 -0.341 -13.391 1.00 85.50 81 LEU A O 1
ATOM 642 N N . HIS A 1 82 ? 7.398 0.090 -15.588 1.00 84.38 82 HIS A N 1
ATOM 643 C CA . HIS A 1 82 ? 6.168 0.876 -15.521 1.00 84.38 82 HIS A CA 1
ATOM 644 C C . HIS A 1 82 ? 4.941 0.060 -15.060 1.00 84.38 82 HIS A C 1
ATOM 646 O O . HIS A 1 82 ? 4.104 0.575 -14.320 1.00 84.38 82 HIS A O 1
ATOM 652 N N . ALA A 1 83 ? 4.830 -1.221 -15.429 1.00 87.88 83 ALA A N 1
ATOM 653 C CA . ALA A 1 83 ? 3.754 -2.088 -14.942 1.00 87.88 83 ALA A CA 1
ATOM 654 C C . ALA A 1 83 ? 3.913 -2.391 -13.441 1.00 87.88 83 ALA A C 1
ATOM 656 O O . ALA A 1 83 ? 2.946 -2.327 -12.679 1.00 87.88 83 ALA A O 1
ATOM 657 N N . TRP A 1 84 ? 5.147 -2.640 -12.994 1.00 88.56 84 TRP A N 1
ATOM 658 C CA . TRP A 1 84 ? 5.466 -2.838 -11.576 1.00 88.56 84 TRP A CA 1
ATOM 659 C C . TRP A 1 84 ? 5.179 -1.598 -10.728 1.00 88.56 84 TRP A C 1
ATOM 661 O O . TRP A 1 84 ? 4.702 -1.711 -9.595 1.00 88.56 84 TRP A O 1
ATOM 671 N N . TRP A 1 85 ? 5.395 -0.408 -11.284 1.00 89.50 85 TRP A N 1
ATOM 672 C CA . TRP A 1 85 ? 5.004 0.839 -10.642 1.00 89.50 85 TRP A CA 1
ATOM 673 C C . TRP A 1 85 ? 3.516 0.877 -10.290 1.00 89.50 85 TRP A C 1
ATOM 675 O O . TRP A 1 85 ? 3.189 1.150 -9.137 1.00 89.50 85 TRP A O 1
ATOM 685 N N . HIS A 1 86 ? 2.617 0.515 -11.210 1.00 88.88 86 HIS A N 1
ATOM 686 C CA . HIS A 1 86 ? 1.176 0.499 -10.921 1.00 88.88 86 HIS A CA 1
ATOM 687 C C . HIS A 1 86 ? 0.823 -0.439 -9.762 1.00 88.88 86 HIS A C 1
ATOM 689 O O . HIS A 1 86 ? 0.003 -0.082 -8.914 1.00 88.88 86 HIS A O 1
ATOM 695 N N . LEU A 1 87 ? 1.479 -1.600 -9.665 1.00 91.81 87 LEU A N 1
ATOM 696 C CA . LEU A 1 87 ? 1.271 -2.544 -8.563 1.00 91.81 87 LEU A CA 1
ATOM 697 C C . LEU A 1 87 ? 1.722 -1.958 -7.215 1.00 91.81 87 LEU A C 1
ATOM 699 O O . LEU A 1 87 ? 0.972 -1.964 -6.239 1.00 91.81 87 LEU A O 1
ATOM 703 N N . THR A 1 88 ? 2.940 -1.420 -7.161 1.00 92.38 88 THR A N 1
ATOM 704 C CA . THR A 1 88 ? 3.504 -0.832 -5.932 1.00 92.38 88 THR A CA 1
ATOM 705 C C . THR A 1 88 ? 2.764 0.434 -5.484 1.00 92.38 88 THR A C 1
ATOM 707 O O . THR A 1 88 ? 2.508 0.609 -4.290 1.00 92.38 88 THR A O 1
ATOM 710 N N . ALA A 1 89 ? 2.351 1.287 -6.426 1.00 87.62 89 ALA A N 1
ATOM 711 C CA . ALA A 1 89 ? 1.533 2.462 -6.156 1.00 87.62 89 ALA A CA 1
ATOM 712 C C . ALA A 1 89 ? 0.159 2.067 -5.599 1.00 87.62 89 ALA A C 1
ATOM 714 O O . ALA A 1 89 ? -0.283 2.621 -4.589 1.00 87.62 89 ALA A O 1
ATOM 715 N N . SER A 1 90 ? -0.469 1.044 -6.186 1.00 90.56 90 SER A N 1
ATOM 716 C CA . SER A 1 90 ? -1.735 0.488 -5.696 1.00 90.56 90 SER A CA 1
ATOM 717 C C . SER A 1 90 ? -1.601 -0.071 -4.277 1.00 90.56 90 SER A C 1
ATOM 719 O O . SER A 1 90 ? -2.445 0.211 -3.429 1.00 90.56 90 SER A O 1
ATOM 721 N N . TYR A 1 91 ? -0.517 -0.793 -3.974 1.00 91.81 91 TYR A N 1
ATOM 722 C CA . TYR A 1 91 ? -0.246 -1.303 -2.625 1.00 91.81 91 TYR A CA 1
ATOM 723 C C . TYR A 1 91 ? -0.090 -0.176 -1.588 1.00 91.81 91 TYR A C 1
ATOM 725 O O . TYR A 1 91 ? -0.595 -0.256 -0.463 1.00 91.81 91 TYR A O 1
ATOM 733 N N . SER A 1 92 ? 0.595 0.905 -1.960 1.00 89.38 92 SER A N 1
ATOM 734 C CA . SER A 1 92 ? 0.740 2.079 -1.098 1.00 89.38 92 SER A CA 1
ATOM 735 C C . SER A 1 92 ? -0.612 2.734 -0.805 1.00 89.38 92 SER A C 1
ATOM 737 O O . SER A 1 92 ? -0.952 2.976 0.354 1.00 89.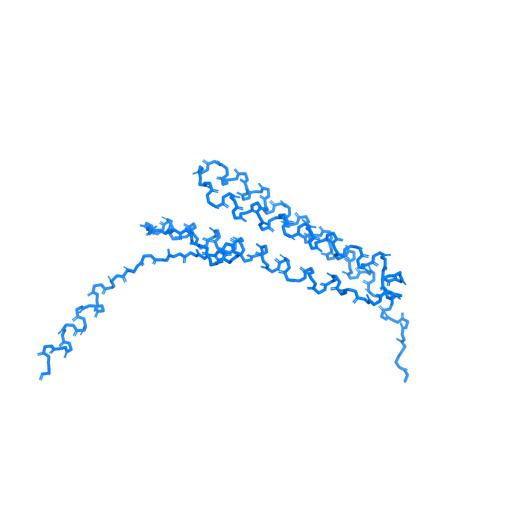38 92 SER A O 1
ATOM 739 N N . ASN A 1 93 ? -1.429 2.935 -1.843 1.00 87.81 93 ASN A N 1
ATOM 740 C CA . ASN A 1 93 ? -2.770 3.500 -1.707 1.00 87.81 93 ASN A CA 1
ATOM 741 C C . ASN A 1 93 ? -3.708 2.603 -0.879 1.00 87.81 93 ASN A C 1
ATOM 743 O O . ASN A 1 93 ? -4.494 3.084 -0.059 1.00 87.81 93 ASN A O 1
ATOM 747 N N . TYR A 1 94 ? -3.589 1.287 -1.040 1.00 90.75 94 TYR A N 1
ATOM 748 C CA . TYR A 1 94 ? -4.285 0.310 -0.210 1.00 90.75 94 TYR A CA 1
ATOM 749 C C . TYR A 1 94 ? -3.911 0.455 1.274 1.00 90.75 94 TYR A C 1
ATOM 751 O O . TYR A 1 94 ? -4.787 0.517 2.136 1.00 90.75 94 TYR A O 1
ATOM 759 N N . SER A 1 95 ? -2.618 0.612 1.576 1.00 88.31 95 SER A N 1
ATOM 760 C CA . SER A 1 95 ? -2.120 0.795 2.949 1.00 88.31 95 SER A CA 1
ATOM 761 C C . SER A 1 95 ? -2.667 2.076 3.605 1.00 88.31 95 SER A C 1
ATOM 763 O O . SER A 1 95 ? -3.041 2.074 4.782 1.00 88.31 95 SER A O 1
ATOM 765 N N . ILE A 1 96 ? -2.770 3.162 2.831 1.00 85.06 96 ILE A N 1
ATOM 766 C CA . ILE A 1 96 ? -3.407 4.418 3.257 1.00 85.06 96 ILE A CA 1
ATOM 767 C C . ILE A 1 96 ? -4.894 4.194 3.556 1.00 85.06 96 ILE A C 1
ATOM 769 O O . ILE A 1 96 ? -5.384 4.585 4.615 1.00 85.06 96 ILE A O 1
ATOM 773 N N . SER A 1 97 ? -5.605 3.521 2.652 1.00 89.06 97 SER A N 1
ATOM 774 C CA . SER A 1 97 ? -7.042 3.258 2.793 1.00 89.06 97 SER A CA 1
ATOM 775 C C . SER A 1 97 ? -7.349 2.434 4.047 1.00 89.06 97 SER A C 1
ATOM 777 O O . SER A 1 97 ? -8.252 2.779 4.807 1.00 89.06 97 SER A O 1
ATOM 779 N N . LEU A 1 98 ? -6.544 1.404 4.332 1.00 89.06 98 LEU A N 1
ATOM 780 C CA . LEU A 1 98 ? -6.652 0.626 5.570 1.00 89.06 98 LEU A CA 1
ATOM 781 C C . LEU A 1 98 ? -6.442 1.480 6.821 1.00 89.06 98 LEU A C 1
ATOM 783 O O . LEU A 1 98 ? -7.149 1.308 7.810 1.00 89.06 98 LEU A O 1
ATOM 787 N N . THR A 1 99 ? -5.497 2.418 6.775 1.00 85.06 99 THR A N 1
ATOM 788 C CA . THR A 1 99 ? -5.225 3.334 7.890 1.00 85.06 99 THR A CA 1
ATOM 789 C C . THR A 1 99 ? -6.432 4.231 8.180 1.00 85.06 99 THR A C 1
ATOM 791 O O . THR A 1 99 ? -6.775 4.434 9.345 1.00 85.06 99 THR A O 1
ATOM 794 N N . ILE A 1 100 ? -7.110 4.715 7.135 1.00 85.56 100 ILE A N 1
ATOM 795 C CA . ILE A 1 100 ? -8.340 5.514 7.251 1.00 85.56 100 ILE A CA 1
ATOM 796 C C . ILE A 1 100 ? -9.497 4.661 7.790 1.00 85.56 100 ILE A C 1
ATOM 798 O O . ILE A 1 100 ? -10.235 5.101 8.671 1.00 85.56 100 ILE A O 1
ATOM 802 N N . MET A 1 101 ? -9.655 3.428 7.298 1.00 86.62 101 MET A N 1
ATOM 803 C CA . MET A 1 101 ? -10.681 2.502 7.793 1.00 86.62 101 MET A CA 1
ATOM 804 C C . MET A 1 101 ? -10.480 2.152 9.269 1.00 86.62 101 MET A C 1
ATOM 806 O O . MET A 1 101 ? -11.446 2.115 10.034 1.00 86.62 101 MET A O 1
ATOM 810 N N . PHE A 1 102 ? -9.233 1.924 9.677 1.00 86.56 102 PHE A N 1
ATOM 811 C CA . PHE A 1 102 ? -8.873 1.680 11.067 1.00 86.56 102 PHE A CA 1
ATOM 812 C C . PHE A 1 102 ? -9.228 2.880 11.955 1.00 86.56 102 PHE A C 1
ATOM 814 O O . PHE A 1 102 ? -9.857 2.704 12.996 1.00 86.56 102 PHE A O 1
ATOM 821 N N . ASP A 1 103 ? -8.914 4.103 11.515 1.00 83.50 103 ASP A N 1
ATOM 822 C CA . ASP A 1 103 ? -9.292 5.322 12.243 1.00 83.50 103 ASP A CA 1
ATOM 823 C C . ASP A 1 103 ? -10.781 5.486 12.398 1.00 83.50 103 ASP A C 1
ATOM 825 O O . ASP A 1 103 ? -11.271 5.697 13.505 1.00 83.50 103 ASP A O 1
ATOM 829 N N . ARG A 1 104 ? -11.507 5.356 11.290 1.00 86.12 104 ARG A N 1
ATOM 830 C CA . ARG A 1 104 ? -12.959 5.457 11.305 1.00 86.12 104 ARG A CA 1
ATOM 831 C C . ARG A 1 104 ? -13.553 4.452 12.286 1.00 86.12 104 ARG A C 1
ATOM 833 O O . ARG A 1 104 ? -14.460 4.796 13.034 1.00 86.12 104 ARG A O 1
ATOM 840 N N . SER A 1 105 ? -13.031 3.232 12.306 1.00 85.12 105 SER A N 1
ATOM 841 C CA . SER A 1 105 ? -13.532 2.190 13.198 1.00 85.12 105 SER A CA 1
ATOM 842 C C . SER A 1 105 ? -13.236 2.497 14.666 1.00 85.12 105 SER A C 1
ATOM 844 O O . SER A 1 105 ? -14.133 2.373 15.498 1.00 85.12 105 SER A O 1
ATOM 846 N N . LYS A 1 106 ? -12.036 2.999 14.982 1.00 83.75 106 LYS A N 1
ATOM 847 C CA . LYS A 1 106 ? -11.710 3.480 16.331 1.00 83.75 106 LYS A CA 1
ATOM 848 C C . LYS A 1 106 ? -12.570 4.664 16.766 1.00 83.75 106 LYS A C 1
ATOM 850 O O . LYS A 1 106 ? -13.024 4.690 17.904 1.00 83.75 106 LYS A O 1
ATOM 855 N N . MET A 1 107 ? -12.831 5.621 15.873 1.00 82.62 107 MET A N 1
ATOM 856 C CA . MET A 1 107 ? -13.721 6.758 16.148 1.00 82.62 107 MET A CA 1
ATOM 857 C C . MET A 1 107 ? -15.156 6.314 16.453 1.00 82.62 107 MET A C 1
ATOM 859 O O . MET A 1 107 ? -15.840 6.966 17.233 1.00 82.62 107 MET A O 1
ATOM 863 N N . LEU A 1 108 ? -15.601 5.201 15.866 1.00 85.44 108 LEU A N 1
ATOM 864 C CA . LEU A 1 108 ? -16.894 4.572 16.152 1.00 85.44 108 LEU A CA 1
ATOM 865 C C . LEU A 1 108 ? -16.879 3.705 17.427 1.00 85.44 108 LEU A C 1
ATOM 867 O O . LEU A 1 108 ? -17.856 3.019 17.700 1.00 85.44 108 LEU A O 1
ATOM 871 N N . GLY A 1 109 ? -15.784 3.699 18.196 1.00 83.12 109 GLY A N 1
ATOM 872 C CA . GLY A 1 109 ? -15.655 2.907 19.422 1.00 83.12 109 GLY A CA 1
ATOM 873 C C . GLY A 1 109 ? -15.451 1.408 19.188 1.00 83.12 109 GLY A C 1
ATOM 874 O O . GLY A 1 109 ? -15.576 0.623 20.126 1.00 83.12 109 GLY A O 1
ATOM 875 N N . LYS A 1 110 ? -15.133 0.983 17.958 1.00 82.94 110 LYS A N 1
ATOM 876 C CA . LYS A 1 110 ? -14.910 -0.431 17.637 1.00 82.94 110 LYS A CA 1
ATOM 877 C C . LYS A 1 110 ? -13.492 -0.860 18.012 1.00 82.94 110 LYS A C 1
ATOM 879 O O . LYS A 1 110 ? -12.515 -0.188 17.677 1.00 82.94 110 LYS A O 1
ATOM 884 N N . ASN A 1 111 ? -13.372 -2.035 18.630 1.00 79.19 111 ASN A N 1
ATOM 885 C CA . ASN A 1 111 ? -12.089 -2.687 18.902 1.00 79.19 111 ASN A CA 1
ATOM 886 C C . ASN A 1 111 ? -11.542 -3.349 17.629 1.00 79.19 111 ASN A C 1
ATOM 888 O O . ASN A 1 111 ? -11.649 -4.559 17.450 1.00 79.19 111 ASN A O 1
ATOM 892 N N . THR A 1 112 ? -10.989 -2.549 16.716 1.00 82.69 112 THR A N 1
ATOM 893 C CA . THR A 1 112 ? -10.384 -3.051 15.474 1.00 82.69 112 THR A CA 1
ATOM 894 C C . THR A 1 112 ? -8.905 -3.354 15.621 1.00 82.69 112 THR A C 1
ATOM 896 O O . THR A 1 112 ? -8.162 -2.578 16.223 1.00 82.69 112 THR A O 1
ATOM 899 N N . ILE A 1 113 ? -8.465 -4.442 14.992 1.00 82.88 113 ILE A N 1
ATOM 900 C CA . ILE A 1 113 ? -7.071 -4.895 14.981 1.00 82.88 113 ILE A CA 1
ATOM 901 C C . ILE A 1 113 ? -6.621 -5.045 13.523 1.00 82.88 113 ILE A C 1
ATOM 903 O O . ILE A 1 113 ? -7.392 -5.464 12.660 1.00 82.88 113 ILE A O 1
ATOM 907 N N . ILE A 1 114 ? -5.366 -4.696 13.233 1.00 85.06 114 ILE A N 1
ATOM 908 C CA . ILE A 1 114 ? -4.762 -4.971 11.923 1.00 85.06 114 ILE A CA 1
ATOM 909 C C . ILE A 1 114 ? -4.160 -6.369 11.951 1.00 85.06 114 ILE A C 1
ATOM 911 O O . ILE A 1 114 ? -3.283 -6.654 12.769 1.00 85.06 114 ILE A O 1
ATOM 915 N N . ARG A 1 115 ? -4.585 -7.217 11.020 1.00 87.12 115 ARG A N 1
ATOM 916 C CA . ARG A 1 115 ? -4.014 -8.544 10.789 1.00 87.12 115 ARG A CA 1
ATOM 917 C C . ARG A 1 115 ? -3.292 -8.598 9.453 1.00 87.12 115 ARG A C 1
ATOM 919 O O . ARG A 1 115 ? -3.449 -7.724 8.607 1.00 87.12 115 ARG A O 1
ATOM 926 N N . TRP A 1 116 ? -2.480 -9.634 9.279 1.00 87.38 116 TRP A N 1
ATOM 927 C CA . TRP A 1 116 ? -1.665 -9.835 8.088 1.00 87.38 116 TRP A CA 1
ATOM 928 C C . TRP A 1 116 ? -1.904 -11.231 7.523 1.00 87.38 116 TRP A C 1
ATOM 930 O O . TRP A 1 116 ? -1.787 -12.221 8.241 1.00 87.38 116 TRP A O 1
ATOM 940 N N . VAL A 1 117 ? -2.200 -11.315 6.229 1.00 87.12 117 VAL A N 1
ATOM 941 C CA . VAL A 1 117 ? -2.215 -12.569 5.471 1.00 87.12 117 VAL A CA 1
ATOM 942 C C . VAL A 1 117 ? -0.820 -12.787 4.890 1.00 87.12 117 VAL A C 1
ATOM 944 O O . VAL A 1 117 ? -0.287 -11.920 4.191 1.00 87.12 117 VAL A O 1
ATOM 947 N N . TYR A 1 118 ? -0.203 -13.924 5.223 1.00 83.62 118 TYR A N 1
ATOM 948 C CA . TYR A 1 118 ? 1.162 -14.295 4.815 1.00 83.62 118 TYR A CA 1
ATOM 949 C C . TYR A 1 118 ? 2.232 -13.211 5.056 1.00 83.62 118 TYR A C 1
ATOM 951 O O . TYR A 1 118 ? 3.229 -13.169 4.346 1.00 83.62 118 TYR A O 1
ATOM 959 N N . ASN A 1 119 ? 2.042 -12.312 6.032 1.00 79.19 119 ASN A N 1
ATOM 960 C CA . ASN A 1 119 ? 2.901 -11.137 6.273 1.00 79.19 119 ASN A CA 1
ATOM 961 C C . ASN A 1 119 ? 3.034 -10.159 5.082 1.00 79.19 119 ASN A C 1
ATOM 963 O O . ASN A 1 119 ? 3.877 -9.262 5.126 1.00 79.19 119 ASN A O 1
ATOM 967 N N . ILE A 1 120 ? 2.208 -10.308 4.040 1.00 79.00 120 ILE A N 1
ATOM 968 C CA . ILE A 1 120 ? 2.264 -9.511 2.804 1.00 79.00 120 ILE A CA 1
ATOM 969 C C . ILE A 1 120 ? 1.026 -8.627 2.673 1.00 79.00 120 ILE A C 1
ATOM 971 O O . ILE A 1 120 ? 1.150 -7.463 2.312 1.00 79.00 120 ILE A O 1
ATOM 975 N N . LEU A 1 121 ? -0.162 -9.159 2.971 1.00 86.12 121 LEU A N 1
ATOM 976 C CA . LEU A 1 121 ? -1.425 -8.449 2.774 1.00 86.12 121 LEU A CA 1
ATOM 977 C C . LEU A 1 121 ? -2.035 -8.054 4.127 1.00 86.12 121 LEU A C 1
ATOM 979 O O . LEU A 1 121 ? -2.587 -8.914 4.819 1.00 86.12 121 LEU A O 1
ATOM 983 N N . PRO A 1 122 ? -1.916 -6.781 4.539 1.00 88.12 122 PRO A N 1
ATOM 984 C CA . PRO A 1 122 ? -2.561 -6.286 5.748 1.00 88.12 122 PRO A CA 1
ATOM 985 C C . PRO A 1 122 ? -4.073 -6.177 5.533 1.00 88.12 122 PRO A C 1
ATOM 987 O O . PRO A 1 122 ? -4.512 -5.861 4.437 1.00 88.12 122 PRO A O 1
ATOM 990 N N . TYR A 1 123 ? -4.873 -6.395 6.571 1.00 86.19 123 TYR A N 1
ATOM 991 C CA . TYR A 1 123 ? -6.314 -6.141 6.556 1.00 86.19 123 TYR A CA 1
ATOM 992 C C . TYR A 1 123 ? -6.803 -5.703 7.937 1.00 86.19 123 TYR A C 1
ATOM 994 O O . TYR A 1 123 ? -6.172 -5.986 8.958 1.00 86.19 123 TYR A O 1
ATOM 1002 N N . VAL A 1 124 ? -7.929 -4.989 7.968 1.00 85.12 124 VAL A N 1
ATOM 1003 C CA . VAL A 1 124 ? -8.594 -4.590 9.213 1.00 85.12 124 VAL A CA 1
ATOM 1004 C C . VAL A 1 124 ? -9.618 -5.660 9.573 1.00 85.12 124 VAL A C 1
ATOM 1006 O O . VAL A 1 124 ? -10.543 -5.912 8.805 1.00 85.12 124 VAL A O 1
ATOM 1009 N N . GLU A 1 125 ? -9.453 -6.282 10.736 1.00 83.25 125 GLU A N 1
ATOM 1010 C CA . GLU A 1 125 ? -10.472 -7.149 11.321 1.00 83.25 125 GLU A CA 1
ATOM 1011 C C . GLU A 1 125 ? -11.483 -6.276 12.071 1.00 83.25 125 GLU A C 1
ATOM 1013 O O . GLU A 1 125 ? -11.123 -5.511 12.974 1.00 83.25 125 GLU A O 1
ATOM 1018 N N . LEU A 1 126 ? -12.747 -6.366 11.657 1.00 77.75 126 LEU A N 1
ATOM 1019 C CA . LEU A 1 126 ? -13.859 -5.724 12.344 1.00 77.75 126 LEU A CA 1
ATOM 1020 C C . LEU A 1 126 ? -14.381 -6.674 13.429 1.00 77.75 126 LEU A C 1
ATOM 1022 O O . LEU A 1 126 ? -14.518 -7.868 13.156 1.00 77.75 126 LEU A O 1
ATOM 1026 N N . PRO A 1 127 ? -14.694 -6.178 14.639 1.00 69.69 127 PRO A N 1
ATOM 1027 C CA . PRO A 1 127 ? -15.404 -6.993 15.611 1.00 69.69 127 PRO A CA 1
ATOM 1028 C C . PRO A 1 127 ? -16.758 -7.396 15.018 1.00 69.69 127 PRO A C 1
ATOM 1030 O O . PRO A 1 127 ? -17.414 -6.577 14.368 1.00 69.69 127 PRO A O 1
ATOM 1033 N N . ILE A 1 128 ? -17.161 -8.651 15.232 1.00 66.56 128 ILE A N 1
ATOM 1034 C CA . ILE A 1 128 ? -18.507 -9.119 14.894 1.00 66.56 128 ILE A CA 1
ATOM 1035 C C . ILE A 1 128 ? -19.463 -8.340 15.794 1.00 66.56 128 ILE A C 1
ATOM 1037 O O . ILE A 1 128 ? -19.605 -8.630 16.980 1.00 66.56 128 ILE A O 1
ATOM 1041 N N . GLU A 1 129 ? -20.053 -7.289 15.245 1.00 63.22 129 GLU A N 1
ATOM 1042 C CA . GLU A 1 129 ? -21.132 -6.566 15.891 1.00 63.22 129 GLU A CA 1
ATOM 1043 C C . GLU A 1 129 ? -22.374 -7.426 15.679 1.00 63.22 129 GLU A C 1
ATOM 1045 O O . GLU A 1 129 ? -22.916 -7.491 14.579 1.00 63.22 129 GLU A O 1
ATOM 1050 N N . PHE A 1 130 ? -22.744 -8.190 16.707 1.00 57.19 130 PHE A N 1
ATOM 1051 C CA . PHE A 1 130 ? -24.044 -8.843 16.750 1.00 57.19 130 PHE A CA 1
ATOM 1052 C C . PHE A 1 130 ? -25.078 -7.718 16.736 1.00 57.19 130 PHE A C 1
ATOM 1054 O O . PHE A 1 130 ? -25.224 -7.027 17.744 1.00 57.19 130 PHE A O 1
ATOM 1061 N N . ASP A 1 131 ? -25.738 -7.486 15.601 1.00 65.94 131 ASP A N 1
ATOM 1062 C CA . ASP A 1 131 ? -26.884 -6.587 15.564 1.00 65.94 131 ASP A CA 1
ATOM 1063 C C . ASP A 1 131 ? -27.969 -7.219 16.454 1.00 65.94 131 ASP A C 1
ATOM 1065 O O . ASP A 1 131 ? -28.485 -8.296 16.123 1.00 65.94 131 ASP A O 1
ATOM 1069 N N . PRO A 1 132 ? -28.317 -6.610 17.605 1.00 62.16 132 PRO A N 1
ATOM 1070 C CA . PRO A 1 132 ? -29.337 -7.164 18.485 1.00 62.16 132 PRO A CA 1
ATOM 1071 C C . PRO A 1 132 ? -30.669 -7.323 17.746 1.00 62.16 132 PRO A C 1
ATOM 1073 O O . PRO A 1 132 ? -31.445 -8.220 18.062 1.00 62.16 132 PRO A O 1
ATOM 1076 N N . LEU A 1 133 ? -30.925 -6.483 16.738 1.00 65.31 133 LEU A N 1
ATOM 1077 C CA . LEU A 1 133 ? -32.137 -6.526 15.933 1.00 65.31 133 LEU A CA 1
ATOM 1078 C C . LEU A 1 133 ? -32.178 -7.757 15.016 1.00 65.31 133 LEU A C 1
ATOM 1080 O O . LEU A 1 133 ? -33.238 -8.359 14.843 1.00 65.31 133 LEU A O 1
ATOM 1084 N N . GLU A 1 134 ? -31.032 -8.156 14.466 1.00 72.69 134 GLU A N 1
ATOM 1085 C CA . GLU A 1 134 ? -30.901 -9.343 13.616 1.00 72.69 134 GLU A CA 1
ATOM 1086 C C . GLU A 1 134 ? -31.007 -10.631 14.449 1.00 72.69 134 GLU A C 1
ATOM 1088 O O . GLU A 1 134 ? -31.689 -11.575 14.048 1.00 72.69 134 GLU A O 1
ATOM 1093 N N . ALA A 1 135 ? -30.448 -10.634 15.664 1.00 67.50 135 ALA A N 1
ATOM 1094 C CA . ALA A 1 135 ? -30.596 -11.737 16.614 1.00 67.50 135 ALA A CA 1
ATOM 1095 C C . ALA A 1 135 ? -32.050 -11.918 17.086 1.00 67.50 135 ALA A C 1
ATOM 1097 O O . ALA A 1 135 ? -32.564 -13.035 17.078 1.00 67.50 135 ALA A O 1
ATOM 1098 N N . ILE A 1 136 ? -32.741 -10.822 17.424 1.00 75.75 136 ILE A N 1
ATOM 1099 C CA . ILE A 1 136 ? -34.161 -10.842 17.817 1.00 75.75 136 ILE A CA 1
ATOM 1100 C C . ILE A 1 136 ? -35.053 -11.265 16.639 1.00 75.75 136 ILE A C 1
ATOM 1102 O O . ILE A 1 136 ? -36.044 -11.971 16.829 1.00 75.75 136 ILE A O 1
ATOM 1106 N N . SER A 1 137 ? -34.716 -10.844 15.416 1.00 76.56 137 SER A N 1
ATOM 1107 C CA . SER A 1 137 ? -35.399 -11.261 14.185 1.00 76.56 137 SER A CA 1
ATOM 1108 C C . SER A 1 137 ? -35.290 -12.774 13.964 1.00 76.56 137 SER A C 1
ATOM 1110 O O . SER A 1 137 ? -36.298 -13.442 13.726 1.00 76.56 137 SER A O 1
ATOM 1112 N N . LEU A 1 138 ? -34.084 -13.329 14.112 1.00 81.38 138 LEU A N 1
ATOM 1113 C CA . LEU A 1 138 ? -33.820 -14.755 13.939 1.00 81.38 138 LEU A CA 1
ATOM 1114 C C . LEU A 1 138 ? -34.480 -15.604 15.037 1.00 81.38 138 LEU A C 1
ATOM 1116 O O . LEU A 1 138 ? -35.066 -16.644 14.744 1.00 81.38 138 LEU A O 1
ATOM 1120 N N . GLU A 1 139 ? -34.443 -15.138 16.286 1.00 82.62 139 GLU A N 1
ATOM 1121 C CA . GLU A 1 139 ? -35.119 -15.787 17.413 1.00 82.62 139 GLU A CA 1
ATOM 1122 C C . GLU A 1 139 ? -36.642 -15.813 17.208 1.00 82.62 139 GLU A C 1
ATOM 1124 O O . GLU A 1 139 ? -37.273 -16.858 17.361 1.00 82.62 139 GLU A O 1
ATOM 1129 N N . ARG A 1 140 ? -37.242 -14.700 16.763 1.00 83.81 140 ARG A N 1
ATOM 1130 C CA . ARG A 1 140 ? -38.671 -14.659 16.408 1.00 83.81 140 ARG A CA 1
ATOM 1131 C C . ARG A 1 140 ? -39.023 -15.580 15.244 1.00 83.81 140 ARG A C 1
ATOM 1133 O O . ARG A 1 140 ? -40.110 -16.147 15.253 1.00 83.81 140 ARG A O 1
ATOM 1140 N N . ALA A 1 141 ? -38.145 -15.719 14.252 1.00 84.25 141 ALA A N 1
ATOM 1141 C CA . ALA A 1 141 ? -38.368 -16.615 13.120 1.00 84.25 141 ALA A CA 1
ATOM 1142 C C . ALA A 1 141 ? -38.323 -18.094 13.540 1.00 84.25 141 ALA A C 1
ATOM 1144 O O . ALA A 1 141 ? -39.160 -18.875 13.098 1.00 84.25 141 ALA A O 1
ATOM 1145 N N . LEU A 1 142 ? -37.399 -18.463 14.433 1.00 86.44 142 LEU A N 1
ATOM 1146 C CA . LEU A 1 142 ? -37.267 -19.823 14.969 1.00 86.44 142 LEU A CA 1
ATOM 1147 C C . LEU A 1 142 ? -38.402 -20.210 15.926 1.00 86.44 142 LEU A C 1
ATOM 1149 O O . LEU A 1 142 ? -38.786 -21.371 15.968 1.00 86.44 142 LEU A O 1
ATOM 1153 N N . LEU A 1 143 ? -38.959 -19.254 16.674 1.00 85.00 143 LEU A N 1
ATOM 1154 C CA . LEU A 1 143 ? -40.102 -19.489 17.568 1.00 85.00 143 LEU A CA 1
ATOM 1155 C C . LEU A 1 143 ? -41.450 -19.605 16.833 1.00 85.00 143 LEU A C 1
ATOM 1157 O O . LEU A 1 143 ? -42.448 -19.963 17.455 1.00 85.00 143 LEU A O 1
ATOM 1161 N N . MET A 1 144 ? -41.499 -19.280 15.536 1.00 80.56 144 MET A N 1
ATOM 1162 C CA . MET A 1 144 ? -42.697 -19.409 14.695 1.00 80.56 144 MET A CA 1
ATOM 1163 C C . MET A 1 144 ? -42.703 -20.674 13.814 1.00 80.56 144 MET A C 1
ATOM 1165 O O . MET A 1 144 ? -43.580 -20.799 12.957 1.00 80.56 144 MET A O 1
ATOM 1169 N N . GLN A 1 145 ? -41.763 -21.601 14.023 1.00 66.19 145 GLN A N 1
ATOM 1170 C CA . GLN A 1 145 ? -41.674 -22.896 13.337 1.00 66.19 145 GLN A CA 1
ATOM 1171 C C . GLN A 1 145 ? -42.029 -24.050 14.281 1.00 66.19 145 GLN A C 1
ATOM 1173 O O . GLN A 1 145 ? -42.664 -25.013 13.792 1.00 66.19 145 GLN A O 1
#

Sequence (145 aa):
AFSTNALAITAPIVTNVTHLPVLKAHILFVWLFGSLRISTGETSIRSLMLRGTIIFLIGYLGWHIDYHFCNELNKVSNPQLHAWWHLTASYSNYSISLTIMFDRSKMLGKNTIIRWVYNILPYVELPIEFDPLEAISLERALLMQ

pLDDT: mean 75.12, std 15.0, range [29.55, 92.38]

Organism: NCBI:txid1117311